Protein AF-A0A931Q365-F1 (afdb_monomer_lite)

pLDDT: mean 95.23, std 3.53, range [79.12, 98.44]

Sequence (78 aa):
MKKYDVIIVGAGPAGIFSALELVSKKKNAKILIVEKGRDIDQRKCPMMIKDVSCKACPECALLSGWGGAGAFSDGKLN

Secondary structure (DSSP, 8-state):
----SEEEE--SHHHHHHHHHHHHH-TT--EEEE-SS--GGG---HHHHHT------SS-TTTSSTTGGGGGS-----

Structure (mmCIF, N/CA/C/O backbone):
data_AF-A0A931Q365-F1
#
_entry.id   AF-A0A931Q365-F1
#
loop_
_atom_site.group_PDB
_atom_site.id
_atom_site.type_symbol
_atom_site.label_atom_id
_atom_site.label_alt_id
_atom_site.label_comp_id
_atom_site.label_asym_id
_atom_site.label_entity_id
_atom_site.label_seq_id
_atom_site.pdbx_PDB_ins_code
_atom_site.Cartn_x
_atom_site.Cartn_y
_atom_site.Cartn_z
_atom_site.occupancy
_atom_site.B_iso_or_equiv
_atom_site.auth_seq_id
_atom_site.auth_comp_id
_atom_site.auth_asym_id
_atom_site.auth_atom_id
_atom_site.pdbx_PDB_model_num
ATOM 1 N N . MET A 1 1 ? -24.944 5.895 0.884 1.00 81.62 1 MET A N 1
ATOM 2 C CA . MET A 1 1 ? -23.533 6.297 1.096 1.00 81.62 1 MET A CA 1
ATOM 3 C C . MET A 1 1 ? -23.009 5.585 2.340 1.00 81.62 1 MET A C 1
ATOM 5 O O . MET A 1 1 ? -23.711 5.607 3.347 1.00 81.62 1 MET A O 1
ATOM 9 N N . LYS A 1 2 ? -21.855 4.904 2.287 1.00 89.06 2 LYS A N 1
ATOM 10 C CA . LYS A 1 2 ? -21.266 4.280 3.490 1.00 89.06 2 LYS A CA 1
ATOM 11 C C . LYS A 1 2 ? -20.622 5.368 4.361 1.00 89.06 2 LYS A C 1
ATOM 13 O O . LYS A 1 2 ? -19.993 6.270 3.819 1.00 89.06 2 LYS A O 1
ATOM 18 N N . LYS A 1 3 ? -20.802 5.295 5.685 1.00 94.81 3 LYS A N 1
ATOM 19 C CA . LYS A 1 3 ? -20.139 6.175 6.662 1.00 94.81 3 LYS A CA 1
ATOM 20 C C . LYS A 1 3 ? -18.967 5.431 7.305 1.00 94.81 3 LYS A C 1
ATOM 22 O O . LYS A 1 3 ? -19.141 4.281 7.713 1.00 94.81 3 LYS A O 1
ATOM 27 N N . TYR A 1 4 ? -17.826 6.104 7.394 1.00 97.00 4 TYR A N 1
ATOM 28 C CA . TYR A 1 4 ? -16.603 5.631 8.038 1.00 97.00 4 TYR A CA 1
ATOM 29 C C . TYR A 1 4 ? -16.186 6.641 9.105 1.00 97.00 4 TYR A C 1
ATOM 31 O O . TYR A 1 4 ? -16.378 7.840 8.911 1.00 97.00 4 TYR A O 1
ATOM 39 N N . ASP A 1 5 ? -15.630 6.153 10.208 1.00 96.56 5 ASP A N 1
ATOM 40 C CA . ASP A 1 5 ? -15.116 6.996 11.291 1.00 96.56 5 ASP A CA 1
ATOM 41 C C . ASP A 1 5 ? -13.727 7.545 10.944 1.00 96.56 5 ASP A C 1
ATOM 43 O O . ASP A 1 5 ? -13.370 8.650 11.344 1.00 96.56 5 ASP A O 1
ATOM 47 N N . VAL A 1 6 ? -12.944 6.768 10.184 1.00 97.38 6 VAL A N 1
ATOM 48 C CA . VAL A 1 6 ? -11.606 7.139 9.711 1.00 97.38 6 VAL A CA 1
ATOM 49 C C . VAL A 1 6 ? -11.411 6.641 8.281 1.00 97.38 6 VAL A C 1
ATOM 51 O O . VAL A 1 6 ? -11.755 5.503 7.956 1.00 97.38 6 VAL A O 1
ATOM 54 N N . ILE A 1 7 ? -10.824 7.487 7.435 1.00 98.12 7 ILE A N 1
ATOM 55 C CA . ILE A 1 7 ? -10.352 7.114 6.100 1.00 98.12 7 ILE A CA 1
ATOM 56 C C . ILE A 1 7 ? -8.836 7.304 6.070 1.00 98.12 7 ILE A C 1
ATOM 58 O O . ILE A 1 7 ? -8.338 8.384 6.375 1.00 98.12 7 ILE A O 1
ATOM 62 N N . ILE A 1 8 ? -8.115 6.252 5.700 1.00 98.44 8 ILE A N 1
ATOM 63 C CA . ILE A 1 8 ? -6.664 6.233 5.534 1.00 98.44 8 ILE A CA 1
ATOM 64 C C . ILE A 1 8 ? -6.380 6.149 4.038 1.00 98.44 8 ILE A C 1
ATOM 66 O O . ILE A 1 8 ? -6.845 5.233 3.362 1.00 98.44 8 ILE A O 1
ATOM 70 N N . VAL A 1 9 ? -5.624 7.110 3.516 1.00 98.25 9 VAL A N 1
ATOM 71 C CA . VAL A 1 9 ? -5.223 7.142 2.106 1.00 98.25 9 VAL A CA 1
ATOM 72 C C . VAL A 1 9 ? -3.774 6.677 2.008 1.00 98.25 9 VAL A C 1
ATOM 74 O O . VAL A 1 9 ? -2.868 7.340 2.505 1.00 98.25 9 VAL A O 1
ATOM 77 N N . GLY A 1 10 ? -3.577 5.529 1.368 1.00 98.12 10 GLY A N 1
ATOM 78 C CA . GLY A 1 10 ? -2.304 4.833 1.236 1.00 98.12 10 GLY A CA 1
ATOM 79 C C . GLY A 1 10 ? -2.244 3.568 2.093 1.00 98.12 10 GLY A C 1
ATOM 80 O O . GLY A 1 10 ? -2.431 3.615 3.308 1.00 98.12 10 GLY A O 1
ATOM 81 N N . ALA A 1 11 ? -1.913 2.439 1.467 1.00 97.75 11 ALA A N 1
ATOM 82 C CA . ALA A 1 11 ? -1.701 1.146 2.124 1.00 97.75 11 ALA A CA 1
ATOM 83 C C . ALA A 1 11 ? -0.205 0.803 2.267 1.00 97.75 11 ALA A C 1
ATOM 85 O O . ALA A 1 11 ? 0.191 -0.356 2.179 1.00 97.75 11 ALA A O 1
ATOM 86 N N . GLY A 1 12 ? 0.646 1.814 2.470 1.00 97.81 12 GLY A N 1
ATOM 87 C CA . GLY A 1 12 ? 2.040 1.624 2.886 1.00 97.81 12 GLY A CA 1
ATOM 88 C C . GLY A 1 12 ? 2.168 1.304 4.383 1.00 97.81 12 GLY A C 1
ATOM 89 O O . GLY A 1 12 ? 1.155 1.275 5.085 1.00 97.81 12 GLY A O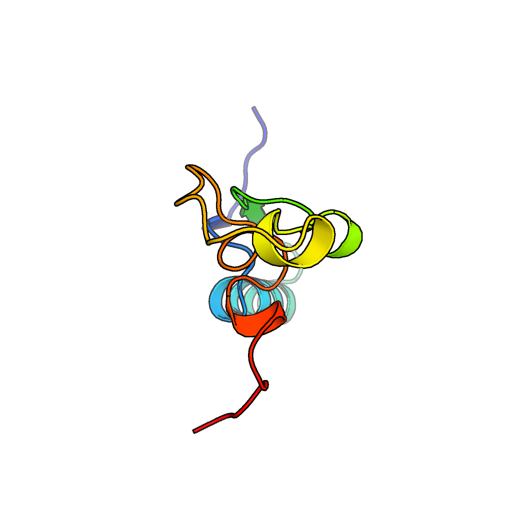 1
ATOM 90 N N . PRO A 1 13 ? 3.397 1.140 4.914 1.00 96.88 13 PRO A N 1
ATOM 91 C CA . PRO A 1 13 ? 3.613 0.823 6.328 1.00 96.88 13 PRO A CA 1
ATOM 92 C C . PRO A 1 13 ? 2.904 1.803 7.268 1.00 96.88 13 PRO A C 1
ATOM 94 O O . PRO A 1 13 ? 2.160 1.379 8.145 1.00 96.88 13 PRO A O 1
ATOM 97 N N . ALA A 1 14 ? 3.024 3.111 7.025 1.00 97.56 14 ALA A N 1
ATOM 98 C CA . ALA A 1 14 ? 2.351 4.123 7.838 1.00 97.56 14 ALA A CA 1
ATOM 99 C C . ALA A 1 14 ? 0.823 3.933 7.881 1.00 97.56 14 ALA A C 1
ATOM 101 O O . ALA A 1 14 ? 0.228 3.993 8.955 1.00 97.56 14 ALA A O 1
ATOM 102 N N . GLY A 1 15 ? 0.186 3.661 6.737 1.00 98.12 15 GLY A N 1
ATOM 103 C CA . GLY A 1 15 ? -1.262 3.456 6.660 1.00 98.12 15 GLY A CA 1
ATOM 104 C C . GLY A 1 15 ? -1.708 2.154 7.323 1.00 98.12 15 GLY A C 1
ATOM 105 O O . GLY A 1 15 ? -2.650 2.158 8.116 1.00 98.12 15 GLY A O 1
ATOM 106 N N . ILE A 1 16 ? -0.990 1.058 7.061 1.00 97.44 16 ILE A N 1
ATOM 107 C CA . ILE A 1 16 ? -1.271 -0.264 7.638 1.00 97.44 16 ILE A CA 1
ATOM 108 C C . ILE A 1 16 ? -1.134 -0.228 9.164 1.00 97.44 16 ILE A C 1
ATOM 110 O O . ILE A 1 16 ? -2.043 -0.667 9.867 1.00 97.44 16 ILE A O 1
ATOM 114 N N . PHE A 1 17 ? -0.044 0.333 9.691 1.00 97.38 17 PHE A N 1
ATOM 115 C CA . PHE A 1 17 ? 0.170 0.413 11.138 1.00 97.38 17 PHE A CA 1
ATOM 116 C C . PHE A 1 17 ? -0.786 1.401 11.814 1.00 97.38 17 PHE A C 1
ATOM 118 O O . PHE A 1 17 ? -1.251 1.128 12.918 1.00 97.38 17 PHE A O 1
ATOM 125 N N . SER A 1 18 ? -1.161 2.496 11.143 1.00 97.69 18 SER A N 1
ATOM 126 C CA . SER A 1 18 ? -2.208 3.398 11.645 1.00 97.69 18 SER A CA 1
ATOM 127 C C . SER A 1 18 ? -3.549 2.676 11.774 1.00 97.69 18 SER A C 1
ATOM 129 O O . SER A 1 18 ? 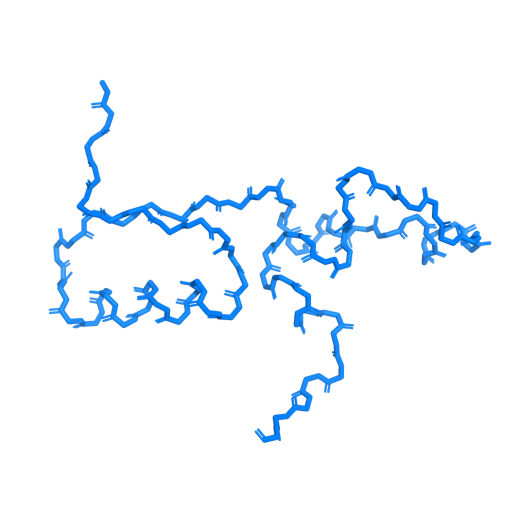-4.219 2.793 12.798 1.00 97.69 18 SER A O 1
ATOM 131 N N . ALA A 1 19 ? -3.939 1.897 10.760 1.00 97.25 19 ALA A N 1
ATOM 132 C CA . ALA A 1 19 ? -5.158 1.097 10.812 1.00 97.25 19 ALA A CA 1
ATOM 133 C C . ALA A 1 19 ? -5.092 0.038 11.918 1.00 97.25 19 ALA A C 1
ATOM 135 O O . ALA A 1 19 ? -6.046 -0.104 12.680 1.00 97.25 19 ALA A O 1
ATOM 136 N N . LEU A 1 20 ? -3.960 -0.663 12.031 1.00 97.12 20 LEU A N 1
ATOM 137 C CA . LEU A 1 20 ? -3.726 -1.670 13.063 1.00 97.12 20 LEU A CA 1
ATOM 138 C C . LEU A 1 20 ? -3.901 -1.083 14.469 1.00 97.12 20 LEU A C 1
ATOM 140 O O . LEU A 1 20 ? -4.623 -1.651 15.287 1.00 97.12 20 LEU A O 1
ATOM 144 N N . GLU A 1 21 ? -3.302 0.078 14.732 1.00 97.44 21 GLU A N 1
ATOM 145 C CA . GLU A 1 21 ? -3.404 0.739 16.033 1.00 97.44 21 GLU A CA 1
ATOM 146 C C . GLU A 1 21 ? -4.819 1.266 16.308 1.00 97.44 21 GLU A C 1
ATOM 148 O O . GLU A 1 21 ? -5.341 1.146 17.416 1.00 97.44 21 GLU A O 1
ATOM 153 N N . LEU A 1 22 ? -5.511 1.786 15.294 1.00 96.69 22 LEU A N 1
ATOM 154 C CA . LEU A 1 22 ? -6.905 2.203 15.448 1.00 96.69 22 LEU A CA 1
ATOM 155 C C . LEU A 1 22 ? -7.832 1.022 15.756 1.00 96.69 22 LEU A C 1
ATOM 157 O O . LEU A 1 22 ? -8.697 1.151 16.622 1.00 96.69 22 LEU A O 1
ATOM 161 N N . VAL A 1 23 ? -7.641 -0.128 15.101 1.00 95.19 23 VAL A N 1
ATOM 162 C CA . VAL A 1 23 ? -8.396 -1.358 15.399 1.00 95.19 23 VAL A CA 1
ATOM 163 C C . VAL A 1 23 ? -8.085 -1.858 16.814 1.00 95.19 23 VAL A C 1
ATOM 165 O O . VAL A 1 23 ? -8.997 -2.302 17.514 1.00 95.19 23 VAL A O 1
ATOM 168 N N . SER A 1 24 ? -6.831 -1.739 17.269 1.00 94.94 24 SER A N 1
ATOM 169 C CA . SER A 1 24 ? -6.416 -2.154 18.616 1.00 94.94 24 SER A CA 1
ATOM 170 C C . SER A 1 24 ? -7.059 -1.291 19.715 1.00 94.94 24 SER A C 1
ATOM 172 O O . SER A 1 24 ? -7.540 -1.820 20.721 1.00 94.94 24 SER A O 1
ATOM 174 N N . LYS A 1 25 ? -7.131 0.034 19.515 1.00 95.06 25 LYS A N 1
ATOM 175 C CA . LYS A 1 25 ? -7.652 0.999 20.502 1.00 95.06 25 LYS A CA 1
ATOM 176 C C . LYS A 1 25 ? -9.158 1.239 20.409 1.00 95.06 25 LYS A C 1
ATOM 178 O O . LYS A 1 25 ? -9.774 1.611 21.407 1.00 95.06 25 LYS A O 1
ATOM 183 N N . LYS A 1 26 ? -9.771 1.053 19.237 1.00 91.69 26 LYS A N 1
ATOM 184 C CA . LYS A 1 26 ? -11.195 1.327 18.982 1.00 91.69 26 LYS A CA 1
ATOM 185 C C . LYS A 1 26 ? -11.853 0.155 18.255 1.00 91.69 26 LYS A C 1
ATOM 187 O O . LYS A 1 26 ? -12.093 0.212 17.053 1.00 91.69 26 LYS A O 1
ATOM 192 N N . LYS A 1 27 ? -12.242 -0.872 19.019 1.00 79.12 27 LYS A N 1
ATOM 193 C CA . LYS A 1 27 ? -12.801 -2.146 18.513 1.00 79.12 27 LYS A CA 1
ATOM 194 C C . LYS A 1 27 ? -14.008 -2.031 17.562 1.00 79.12 27 LYS A C 1
ATOM 196 O O . LYS A 1 27 ? -14.283 -2.984 16.845 1.00 79.12 27 LYS A O 1
ATOM 201 N N . ASN A 1 28 ? -14.702 -0.888 17.527 1.00 91.12 28 ASN A N 1
ATOM 202 C CA . ASN A 1 28 ? -15.891 -0.665 16.692 1.00 91.12 28 ASN A CA 1
ATOM 203 C C . ASN A 1 28 ? -15.720 0.438 15.631 1.00 91.12 28 ASN A C 1
ATOM 205 O O . ASN A 1 28 ? -16.701 0.806 14.986 1.00 91.12 28 ASN A O 1
ATOM 209 N N . ALA A 1 29 ? -14.515 0.993 15.461 1.00 95.12 29 ALA A N 1
ATOM 210 C CA . ALA A 1 29 ? -14.284 2.024 14.454 1.00 95.12 29 ALA A CA 1
ATOM 211 C C . ALA A 1 29 ? -14.401 1.437 13.039 1.00 95.12 29 ALA A C 1
ATOM 213 O O . ALA A 1 29 ? -13.726 0.469 12.686 1.00 95.12 29 ALA A O 1
ATOM 214 N N . LYS A 1 30 ? -15.235 2.052 12.199 1.00 96.06 30 LYS A N 1
ATO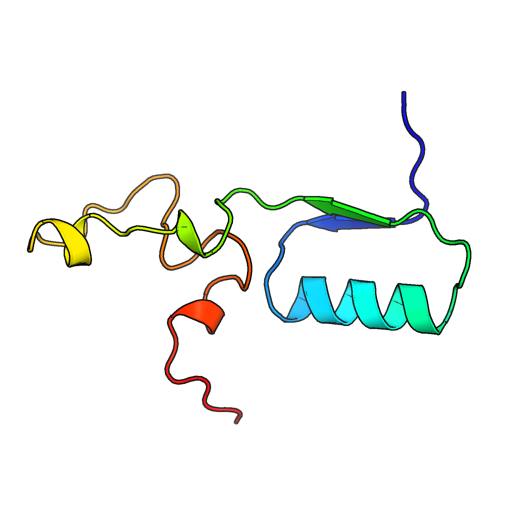M 215 C CA . LYS A 1 30 ? -15.341 1.745 10.772 1.00 96.06 30 LYS A CA 1
ATOM 216 C C . LYS A 1 30 ? -14.230 2.471 10.032 1.00 96.06 30 LYS A C 1
ATOM 218 O O . LYS A 1 30 ? -14.349 3.659 9.736 1.00 96.06 30 LYS A O 1
ATOM 223 N N . ILE A 1 31 ? -13.164 1.745 9.725 1.00 96.94 31 ILE A N 1
ATOM 224 C CA . ILE A 1 31 ? -11.980 2.282 9.054 1.00 96.94 31 ILE A CA 1
ATOM 225 C C . ILE A 1 31 ? -12.016 1.873 7.580 1.00 96.94 31 ILE A C 1
ATOM 227 O O . ILE A 1 31 ? -12.256 0.709 7.260 1.00 96.94 31 ILE A O 1
ATOM 231 N N . LEU A 1 32 ? -11.782 2.829 6.684 1.00 97.44 32 LEU A N 1
ATOM 232 C CA . LEU A 1 32 ? -11.555 2.578 5.261 1.00 97.44 32 LEU A CA 1
ATOM 233 C C . LEU A 1 32 ? -10.093 2.864 4.932 1.00 97.44 32 LEU A C 1
ATOM 235 O O . LEU A 1 32 ? -9.629 3.970 5.183 1.00 97.44 32 LEU A O 1
ATOM 239 N N . ILE A 1 33 ? -9.396 1.909 4.322 1.00 98.00 33 ILE A N 1
ATOM 240 C CA . ILE A 1 33 ? -8.097 2.153 3.690 1.00 98.00 33 ILE A CA 1
ATOM 241 C C . ILE A 1 33 ? -8.321 2.200 2.181 1.00 98.00 33 ILE A C 1
ATOM 243 O O . ILE A 1 33 ? -8.969 1.311 1.627 1.00 98.00 33 ILE A O 1
ATOM 247 N N . VAL A 1 34 ? -7.804 3.233 1.525 1.00 97.81 34 VAL A N 1
ATOM 248 C CA . VAL A 1 34 ? -7.853 3.391 0.067 1.00 97.81 34 VAL A CA 1
ATOM 249 C C . VAL A 1 34 ? -6.434 3.463 -0.465 1.00 97.81 34 VAL A C 1
ATOM 251 O O . VAL A 1 34 ? -5.639 4.268 0.010 1.00 97.81 34 VAL A O 1
ATOM 254 N N . GLU A 1 35 ? -6.119 2.647 -1.461 1.00 97.69 35 GLU A N 1
ATOM 255 C CA . GLU A 1 35 ? -4.813 2.616 -2.116 1.00 97.69 35 GLU A CA 1
ATOM 256 C C . GLU A 1 35 ? -4.996 2.838 -3.617 1.00 97.69 35 GLU A C 1
ATOM 258 O O . GLU A 1 35 ? -5.940 2.323 -4.213 1.00 97.69 35 GLU A O 1
ATOM 263 N N . LYS A 1 36 ? -4.107 3.641 -4.213 1.00 96.94 36 LYS A N 1
ATOM 264 C CA . LYS A 1 36 ? -4.131 3.941 -5.648 1.00 96.94 36 LYS A CA 1
ATOM 265 C C . LYS A 1 36 ? -3.697 2.728 -6.467 1.00 96.94 36 LYS A C 1
ATOM 267 O O . LYS A 1 36 ? -4.231 2.502 -7.545 1.00 96.94 36 LYS A O 1
ATOM 272 N N . GLY A 1 37 ? -2.674 2.023 -5.988 1.00 96.81 37 GLY A N 1
ATOM 273 C CA . GLY A 1 37 ? -2.111 0.877 -6.680 1.00 96.81 37 GLY A CA 1
ATOM 274 C C . GLY A 1 37 ? -2.840 -0.433 -6.406 1.00 96.81 37 GLY A C 1
ATOM 275 O O . GLY A 1 37 ? -3.916 -0.483 -5.817 1.00 96.81 37 GLY A O 1
ATOM 276 N N . ARG A 1 38 ? -2.211 -1.517 -6.851 1.00 96.94 38 ARG A N 1
ATOM 277 C CA . ARG A 1 38 ? -2.786 -2.867 -6.835 1.00 96.94 38 ARG A CA 1
ATOM 278 C C . ARG A 1 38 ? -2.396 -3.664 -5.594 1.00 96.94 38 ARG A C 1
ATOM 280 O O . ARG A 1 38 ? -1.490 -3.279 -4.850 1.00 96.94 38 ARG A O 1
ATOM 287 N N . ASP A 1 39 ? -3.059 -4.802 -5.419 1.00 96.44 39 ASP A N 1
ATOM 288 C CA . ASP A 1 39 ? -2.643 -5.827 -4.463 1.00 96.44 39 ASP A CA 1
ATOM 289 C C . ASP A 1 39 ? -1.264 -6.408 -4.834 1.00 96.44 39 ASP A C 1
ATOM 291 O O . ASP A 1 39 ? -0.828 -6.320 -5.987 1.00 96.44 39 ASP A O 1
ATOM 295 N N . ILE A 1 40 ? -0.543 -6.940 -3.848 1.00 95.38 40 ILE A N 1
ATOM 296 C CA . ILE A 1 40 ? 0.889 -7.256 -3.921 1.00 95.38 40 ILE A CA 1
ATOM 297 C C . ILE A 1 40 ? 1.242 -8.244 -5.040 1.00 95.38 40 ILE A C 1
ATOM 299 O O . ILE A 1 40 ? 2.236 -8.055 -5.739 1.00 95.38 40 ILE A O 1
ATOM 303 N N . ASP A 1 41 ? 0.401 -9.246 -5.276 1.00 95.56 41 ASP A N 1
ATOM 304 C CA . ASP A 1 41 ? 0.542 -10.263 -6.326 1.00 95.56 41 ASP A CA 1
ATOM 305 C C . ASP A 1 41 ? 0.387 -9.685 -7.750 1.00 95.56 41 ASP A C 1
ATOM 307 O O . ASP A 1 41 ? 0.919 -10.214 -8.735 1.00 95.56 41 ASP A O 1
ATOM 311 N N . GLN A 1 42 ? -0.304 -8.551 -7.863 1.00 95.81 42 GLN A N 1
ATOM 312 C CA . GLN A 1 42 ? -0.566 -7.839 -9.111 1.00 95.81 42 GLN A CA 1
ATOM 313 C C . GLN A 1 42 ? 0.407 -6.679 -9.364 1.00 95.81 42 GLN A C 1
ATOM 315 O O . GLN A 1 42 ? 0.378 -6.071 -10.445 1.00 95.81 42 GLN A O 1
ATOM 320 N N . ARG A 1 43 ? 1.300 -6.372 -8.413 1.00 95.38 43 ARG A N 1
ATOM 321 C CA . ARG A 1 43 ? 2.319 -5.318 -8.534 1.00 95.38 43 ARG A CA 1
ATOM 322 C C . ARG A 1 43 ? 3.487 -5.775 -9.414 1.00 95.38 43 ARG A C 1
ATOM 324 O O . ARG A 1 43 ? 4.565 -6.122 -8.945 1.00 95.38 43 ARG A O 1
ATOM 331 N N . LYS A 1 44 ? 3.280 -5.741 -10.734 1.00 95.19 44 LYS A N 1
ATOM 332 C CA . LYS A 1 44 ? 4.272 -6.151 -11.745 1.00 95.19 44 L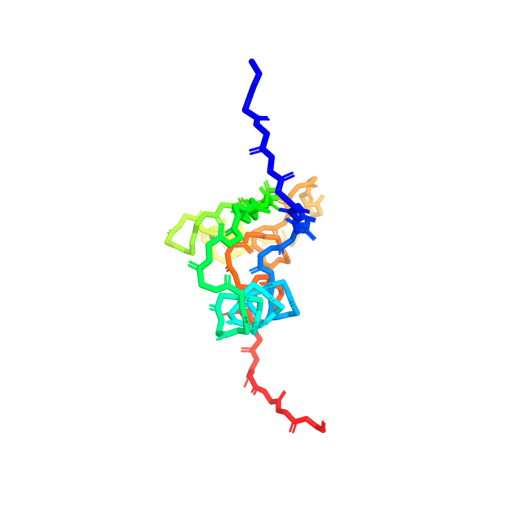YS A CA 1
ATOM 333 C C . LYS A 1 44 ? 4.837 -4.944 -12.492 1.00 95.19 44 LYS A C 1
ATOM 335 O O . LYS A 1 44 ? 4.182 -4.382 -13.368 1.00 95.19 44 LYS A O 1
ATOM 340 N N . CYS A 1 45 ? 6.066 -4.546 -12.160 1.00 96.06 45 CYS A N 1
ATOM 341 C CA . CYS A 1 45 ? 6.749 -3.451 -12.852 1.00 96.06 45 CYS A CA 1
ATOM 342 C C . CYS A 1 45 ? 7.214 -3.889 -14.253 1.00 96.06 45 CYS A C 1
ATOM 344 O O . CYS A 1 45 ? 7.990 -4.844 -14.333 1.00 96.06 45 CYS A O 1
ATOM 346 N N . PRO A 1 46 ? 6.834 -3.187 -15.344 1.00 94.88 46 PRO A N 1
ATOM 347 C CA . PRO A 1 46 ? 7.266 -3.524 -16.702 1.00 94.88 46 PRO A CA 1
ATOM 348 C C . PRO A 1 46 ? 8.782 -3.640 -16.858 1.00 94.88 46 PRO A C 1
ATOM 350 O O . PRO A 1 46 ? 9.236 -4.483 -17.620 1.00 94.88 46 PRO A O 1
ATOM 353 N N . MET A 1 47 ? 9.540 -2.831 -16.111 1.00 96.31 47 MET A N 1
ATOM 354 C CA . MET A 1 47 ? 11.002 -2.871 -16.096 1.00 96.31 47 MET A CA 1
ATOM 355 C C . MET A 1 47 ? 11.537 -4.246 -15.688 1.00 96.31 47 MET A C 1
ATOM 357 O O . MET A 1 47 ? 12.463 -4.738 -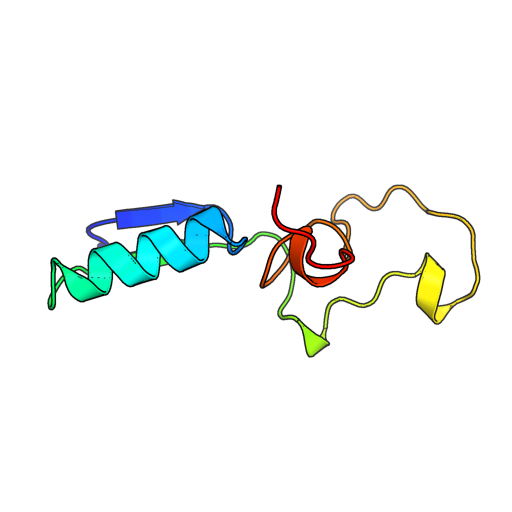16.312 1.00 96.31 47 MET A O 1
ATOM 361 N N . MET A 1 48 ? 10.914 -4.893 -14.698 1.00 91.56 48 MET A N 1
ATOM 362 C CA . MET A 1 48 ? 11.355 -6.202 -14.205 1.00 91.56 48 MET A CA 1
ATOM 363 C C . MET A 1 48 ? 10.838 -7.357 -15.066 1.00 91.56 48 MET A C 1
ATOM 365 O O . MET A 1 48 ? 11.549 -8.326 -15.284 1.00 91.56 48 MET A O 1
ATOM 369 N N . ILE A 1 49 ? 9.595 -7.272 -15.556 1.00 95.12 49 ILE A N 1
ATOM 370 C CA . ILE A 1 49 ? 8.964 -8.391 -16.282 1.00 95.12 49 ILE A CA 1
ATOM 371 C C . ILE A 1 49 ? 9.274 -8.424 -17.783 1.00 95.12 49 ILE A C 1
ATOM 373 O O . ILE A 1 49 ? 9.034 -9.443 -18.423 1.00 95.12 49 ILE A O 1
ATOM 377 N N . LYS A 1 50 ? 9.720 -7.307 -18.368 1.00 95.50 50 LYS A N 1
ATOM 378 C CA . LYS A 1 50 ? 10.018 -7.194 -19.807 1.00 95.50 50 LYS A CA 1
ATOM 379 C C . LYS A 1 50 ? 11.467 -6.812 -20.095 1.00 95.50 50 LYS A C 1
ATOM 381 O O . LYS A 1 50 ? 11.781 -6.630 -21.262 1.00 95.50 50 LYS A O 1
ATOM 386 N N . ASP A 1 51 ? 12.290 -6.655 -19.059 1.00 93.88 51 ASP A N 1
ATOM 387 C CA . ASP A 1 51 ? 13.692 -6.237 -19.167 1.00 93.88 51 ASP A CA 1
ATOM 388 C C . ASP A 1 51 ? 13.875 -4.971 -20.027 1.00 93.88 51 ASP A C 1
ATOM 390 O O . ASP A 1 51 ? 14.559 -4.932 -21.046 1.00 93.88 51 ASP A O 1
ATOM 394 N N . VAL A 1 52 ? 13.150 -3.918 -19.650 1.00 96.19 52 VAL A N 1
ATOM 395 C CA . VAL A 1 52 ? 13.155 -2.616 -20.337 1.00 96.19 52 VA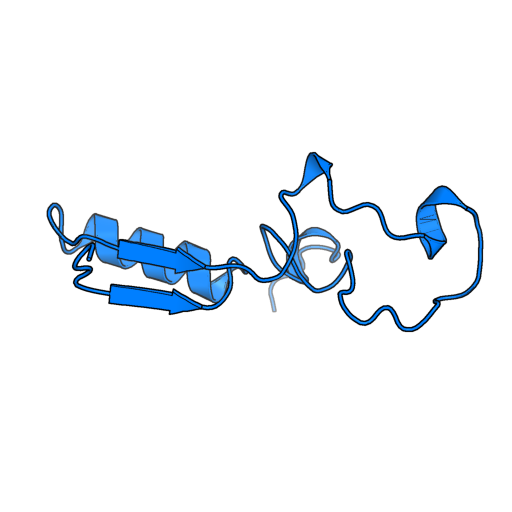L A CA 1
ATOM 396 C C . VAL A 1 52 ? 13.475 -1.512 -19.348 1.00 96.19 52 VAL A C 1
ATOM 398 O O . VAL A 1 52 ? 13.176 -1.637 -18.166 1.00 96.19 52 VAL A O 1
ATOM 401 N N . SER A 1 53 ? 13.985 -0.376 -19.817 1.00 97.31 53 SER A N 1
ATOM 402 C CA . SER A 1 53 ? 14.188 0.792 -18.956 1.00 97.31 53 SER A CA 1
ATOM 403 C C . SER A 1 53 ? 12.887 1.256 -18.282 1.00 97.31 53 SER A C 1
ATOM 405 O O . SER A 1 53 ? 11.779 1.063 -18.800 1.00 97.31 53 SER A O 1
ATOM 407 N N . CYS A 1 54 ? 13.023 1.896 -17.116 1.00 96.06 54 CYS A N 1
ATOM 408 C CA . CYS A 1 54 ? 11.898 2.479 -16.389 1.00 96.06 54 CYS A CA 1
ATOM 409 C C . CYS A 1 54 ? 11.091 3.426 -17.292 1.00 96.06 54 CYS A C 1
ATOM 411 O O . CYS A 1 54 ? 11.644 4.327 -17.917 1.00 96.06 54 CYS A O 1
ATOM 413 N N . LYS A 1 55 ? 9.767 3.234 -17.335 1.00 94.00 55 LYS A N 1
ATOM 414 C CA . LYS A 1 55 ? 8.856 3.978 -18.223 1.00 94.00 55 LYS A CA 1
ATOM 415 C C . LYS A 1 55 ? 8.147 5.164 -17.562 1.00 94.00 55 LYS A C 1
ATOM 417 O O . LYS A 1 55 ? 7.203 5.676 -18.147 1.00 94.00 55 LYS A O 1
ATOM 422 N N . ALA A 1 56 ? 8.539 5.546 -16.341 1.00 95.00 56 ALA A N 1
ATOM 423 C CA . ALA A 1 56 ? 7.884 6.609 -15.565 1.00 95.00 56 ALA A CA 1
ATOM 424 C C . ALA A 1 56 ? 6.343 6.477 -15.560 1.00 95.00 56 ALA A C 1
ATOM 426 O O . ALA A 1 56 ? 5.609 7.378 -15.961 1.00 95.00 56 ALA A O 1
ATOM 427 N N . CYS A 1 57 ? 5.855 5.298 -15.158 1.00 94.44 57 CYS A N 1
ATOM 428 C CA . CYS A 1 57 ? 4.433 4.963 -15.223 1.00 94.44 57 CYS A CA 1
ATOM 429 C C . CYS A 1 57 ? 3.584 5.958 -14.396 1.00 94.44 57 CYS A C 1
ATOM 431 O O . CYS A 1 57 ? 3.993 6.289 -13.280 1.00 94.44 57 CYS A O 1
ATOM 433 N N . PRO A 1 58 ? 2.377 6.353 -14.856 1.00 93.19 58 PRO A N 1
ATOM 434 C CA . PRO A 1 58 ? 1.461 7.202 -14.074 1.00 93.19 58 PRO A CA 1
ATOM 435 C C . PRO A 1 58 ? 1.097 6.611 -12.697 1.00 93.19 58 PRO A C 1
ATOM 437 O O . PRO A 1 58 ? 0.917 7.315 -11.699 1.00 93.19 58 PRO A O 1
ATOM 440 N N . GLU A 1 59 ? 1.030 5.282 -12.631 1.00 94.94 59 GLU A N 1
ATOM 441 C CA . GLU A 1 59 ? 0.962 4.493 -11.406 1.00 94.94 59 GLU A CA 1
ATOM 442 C C . GLU A 1 59 ? 2.133 3.504 -11.415 1.00 94.94 59 GLU A C 1
ATOM 444 O O . GLU A 1 59 ? 2.232 2.639 -12.287 1.00 94.94 59 GLU A O 1
ATOM 449 N N . CYS A 1 60 ? 3.064 3.657 -10.474 1.00 96.50 60 CYS A N 1
ATOM 450 C CA . CYS A 1 60 ? 4.256 2.823 -10.415 1.00 96.50 60 CYS A CA 1
ATOM 451 C C . CYS A 1 60 ? 4.018 1.621 -9.499 1.00 96.50 60 CYS A C 1
ATOM 453 O O . CYS A 1 60 ? 3.901 1.793 -8.288 1.00 96.50 60 CYS A O 1
ATOM 455 N N . ALA A 1 61 ? 4.052 0.407 -10.056 1.00 96.19 61 ALA A N 1
ATOM 456 C CA . ALA A 1 61 ? 3.889 -0.832 -9.292 1.00 96.19 61 ALA A CA 1
ATOM 457 C C . ALA A 1 61 ? 4.944 -1.018 -8.182 1.00 96.19 61 ALA A C 1
ATOM 459 O O . ALA A 1 61 ? 4.691 -1.736 -7.222 1.00 96.19 61 ALA A O 1
ATOM 460 N N . LEU A 1 62 ? 6.108 -0.359 -8.268 1.00 95.62 62 LEU A N 1
ATOM 461 C CA . LEU A 1 62 ? 7.126 -0.397 -7.209 1.00 95.62 62 LEU A CA 1
ATOM 462 C C . LEU A 1 62 ? 6.825 0.556 -6.046 1.00 95.62 62 LEU A C 1
ATOM 464 O O . LEU A 1 62 ? 7.192 0.260 -4.917 1.00 95.62 62 LEU A O 1
ATOM 468 N N . LEU A 1 63 ? 6.137 1.673 -6.296 1.00 95.75 63 LEU A N 1
ATOM 469 C CA . LEU A 1 63 ? 5.918 2.726 -5.295 1.00 95.75 63 LEU A CA 1
ATOM 470 C C . LEU A 1 63 ? 4.491 2.741 -4.732 1.00 95.75 63 LEU A C 1
ATOM 472 O O . LEU A 1 63 ? 4.291 3.125 -3.584 1.00 95.75 63 LEU A O 1
ATOM 476 N N . SER A 1 64 ? 3.506 2.341 -5.536 1.00 97.06 64 SER A N 1
ATOM 477 C CA . SER A 1 64 ? 2.078 2.346 -5.205 1.00 97.06 64 SER A CA 1
ATOM 478 C C . SER A 1 64 ? 1.522 0.923 -5.163 1.00 97.06 64 SER A C 1
ATOM 480 O O . SER A 1 64 ? 1.980 0.051 -5.904 1.00 97.06 64 SER A O 1
ATOM 482 N N . GLY A 1 65 ? 0.515 0.706 -4.317 1.00 97.69 65 GLY A N 1
ATOM 483 C CA . GLY A 1 65 ? -0.096 -0.596 -4.053 1.00 97.69 65 GLY A CA 1
ATOM 484 C C . GLY A 1 65 ? 0.097 -1.077 -2.615 1.00 97.69 65 GLY A C 1
ATOM 485 O O . GLY A 1 65 ? 0.688 -0.387 -1.782 1.00 97.69 65 GLY A O 1
ATOM 486 N N . TRP A 1 66 ? -0.411 -2.273 -2.323 1.00 97.56 66 TRP A N 1
ATOM 487 C CA . TRP A 1 66 ? -0.346 -2.876 -0.990 1.00 97.56 66 TRP A CA 1
ATOM 488 C C . TRP A 1 66 ? 1.096 -2.980 -0.478 1.00 97.56 66 TRP A C 1
ATOM 490 O O . TRP A 1 66 ? 1.955 -3.538 -1.158 1.00 97.56 66 TRP A O 1
ATOM 500 N N . GLY A 1 67 ? 1.379 -2.433 0.706 1.00 96.62 67 GLY A N 1
ATOM 501 C CA . GLY A 1 67 ? 2.722 -2.346 1.291 1.00 96.62 67 GLY A CA 1
ATOM 502 C C . GLY A 1 67 ? 3.550 -1.140 0.820 1.00 96.62 67 GLY A C 1
ATOM 503 O O . GLY A 1 67 ? 4.660 -0.928 1.309 1.00 96.62 67 GLY A O 1
ATOM 504 N N . GLY A 1 68 ? 3.028 -0.314 -0.095 1.00 97.12 68 GLY A N 1
ATOM 505 C CA . GLY A 1 68 ? 3.681 0.903 -0.590 1.00 97.12 68 GLY A CA 1
ATOM 506 C C . GLY A 1 68 ? 5.076 0.652 -1.176 1.00 97.12 68 GLY A C 1
ATOM 507 O O . GLY A 1 68 ? 5.376 -0.442 -1.658 1.00 97.12 68 GLY A O 1
ATOM 508 N N . ALA A 1 69 ? 5.954 1.654 -1.120 1.00 95.62 69 ALA A N 1
ATOM 509 C CA . ALA A 1 69 ? 7.336 1.528 -1.597 1.00 95.62 69 ALA A CA 1
ATOM 510 C C . ALA A 1 69 ? 8.179 0.521 -0.789 1.00 95.62 69 ALA A C 1
ATOM 512 O O . ALA A 1 69 ? 9.127 -0.053 -1.319 1.00 95.62 69 ALA A O 1
ATOM 513 N N . GLY A 1 70 ? 7.822 0.277 0.477 1.00 94.50 70 GLY A N 1
ATOM 514 C CA . GLY A 1 70 ? 8.543 -0.654 1.349 1.00 94.50 70 GLY A CA 1
ATOM 515 C C . GLY A 1 70 ? 8.448 -2.117 0.907 1.00 94.50 70 GLY A C 1
ATOM 516 O O . GLY A 1 70 ? 9.342 -2.892 1.211 1.00 94.50 70 GLY A O 1
ATOM 517 N N . ALA A 1 71 ? 7.414 -2.495 0.150 1.00 94.94 71 ALA A N 1
ATOM 518 C CA . ALA A 1 71 ? 7.214 -3.881 -0.285 1.00 94.94 71 ALA A CA 1
ATOM 519 C C . ALA A 1 71 ? 8.317 -4.418 -1.218 1.00 94.94 71 ALA A C 1
ATOM 521 O O . ALA A 1 71 ? 8.529 -5.623 -1.279 1.00 94.94 71 ALA A O 1
ATOM 522 N N . PHE A 1 72 ? 8.998 -3.529 -1.947 1.00 94.25 72 PHE A N 1
ATOM 523 C CA . PHE A 1 72 ? 10.096 -3.872 -2.857 1.00 94.25 72 PHE A CA 1
ATOM 524 C C . PHE A 1 72 ? 11.409 -3.190 -2.453 1.00 94.25 72 PHE A C 1
ATOM 526 O O . PHE A 1 72 ? 12.289 -2.990 -3.290 1.00 94.25 72 PHE A O 1
ATOM 533 N N . SER A 1 73 ? 11.525 -2.782 -1.187 1.00 92.38 73 SER A N 1
ATOM 534 C CA . SER A 1 73 ? 12.784 -2.305 -0.626 1.00 92.38 73 SER A CA 1
ATOM 535 C C . SER A 1 73 ? 13.544 -3.462 0.022 1.00 92.38 73 SER A C 1
ATOM 537 O O . SER A 1 73 ? 13.013 -4.550 0.224 1.00 92.38 73 SER A O 1
ATOM 539 N N . ASP A 1 74 ? 14.788 -3.201 0.406 1.00 94.56 74 ASP A N 1
ATOM 540 C CA . ASP A 1 74 ? 15.608 -4.124 1.198 1.00 94.56 74 ASP A CA 1
ATOM 541 C C . ASP A 1 74 ? 15.113 -4.276 2.656 1.00 94.56 74 ASP A C 1
ATOM 543 O O . ASP A 1 74 ? 15.747 -4.919 3.482 1.00 94.56 74 ASP A O 1
ATOM 547 N N . GLY A 1 75 ? 14.009 -3.617 3.033 1.00 92.50 75 GLY A N 1
ATOM 548 C CA . GLY A 1 75 ? 13.402 -3.762 4.360 1.00 92.50 75 GLY A CA 1
ATOM 549 C C . GLY A 1 75 ? 14.252 -3.253 5.530 1.00 92.50 75 GLY A C 1
ATOM 550 O O . GLY A 1 75 ? 13.915 -3.515 6.682 1.00 92.50 75 GLY A O 1
ATOM 551 N N . LYS A 1 76 ? 15.341 -2.521 5.263 1.00 93.94 76 LYS A N 1
ATOM 552 C CA . LYS A 1 76 ? 16.193 -1.930 6.300 1.00 93.94 76 LYS A CA 1
ATOM 553 C C . LYS A 1 76 ? 15.405 -0.930 7.149 1.00 93.94 76 LYS A C 1
ATOM 555 O O . LYS A 1 76 ? 14.703 -0.070 6.614 1.00 93.94 76 LYS A O 1
ATOM 560 N N . LEU A 1 77 ? 15.571 -1.032 8.463 1.00 91.19 77 LEU A N 1
ATOM 561 C CA . LEU A 1 77 ? 15.022 -0.114 9.457 1.00 91.19 77 LEU A CA 1
ATOM 562 C C . LEU A 1 77 ? 16.193 0.689 10.038 1.00 91.19 77 LEU A C 1
ATOM 564 O O . LEU A 1 77 ? 17.134 0.080 10.545 1.00 91.19 77 LEU A O 1
ATOM 568 N N . ASN A 1 78 ? 16.147 2.017 9.913 1.00 80.12 78 ASN A N 1
ATOM 569 C CA . ASN A 1 78 ? 17.175 2.944 10.407 1.00 80.12 78 ASN A CA 1
ATOM 570 C C . ASN A 1 78 ? 16.665 3.734 11.609 1.00 80.12 78 ASN A C 1
ATOM 572 O O . ASN A 1 78 ? 15.448 4.034 11.621 1.00 80.12 78 ASN A O 1
#

Radius of gyration: 15.13 Å; chains: 1; bounding box: 41×18×41 Å

Foldseek 3Di:
DDDFPEEAEAQAPVRVVVVVVCCVVPVPGRYHYHWPDEALVPLDACCVPVVDPHPVDPDHSCATYHNGVCSPDPVDDD